Protein AF-A0A1Q7K2I6-F1 (afdb_monomer)

pLDDT: mean 84.79, std 23.53, range [33.75, 98.81]

Nearest PDB structures (foldseek):
  4hcf-assembly2_B  TM=7.784E-01  e=4.392E-05  Bacillus anthracis str. Ames
  5tk2-assembly3_C  TM=7.850E-01  e=2.871E-04  Bacillus anthracis str. Ames
  6hbe-assembly1_A  TM=6.231E-01  e=1.567E-04  Thermus scotoductus SA-01
  2uxg-assembly1_A  TM=6.697E-01  e=5.939E-04  Achromobacter cycloclastes
  7paz-assembly1_A  TM=7.070E-01  e=1.387E-03  Alcaligenes faecalis

Mean predicted aligned error: 10.43 Å

Solvent-accessible surface area (backbone atoms only — not comparable to full-atom values): 7095 Å² total; per-residue (Å²): 55,68,59,31,89,41,90,93,46,69,42,63,81,68,67,69,36,77,47,40,46,56,41,76,47,74,50,67,34,57,21,90,54,69,42,40,54,28,44,72,56,84,96,72,51,65,59,57,81,34,47,53,75,33,70,50,76,46,70,31,64,82,48,72,73,44,79,43,50,28,30,20,87,83,42,82,87,39,64,42,38,42,33,28,38,77,50,81,94,72,77,90,69,93,68,91,76,83,81,84,83,84,80,90,81,86,82,88,82,91,91,134

Radius of gyration: 24.15 Å; Cα contacts (8 Å, |Δi|>4): 200; chains: 1; bounding box: 50×54×71 Å

Foldseek 3Di:
DAPLLDPPDANDPPFAAEDEQQDKDKDFQCYQDWWWWAWPDPPDDIQDTAHHRGMDIDGRNPPDAAKTKTATPVRRNGIGIYGYHHDPPDDPPDDPDDDPPDDDDDDDDDDD

Sequence (112 aa):
MAGASAQNNPDYDPDPLTVKKGDGVQWTNKDNAVHSVTSRQKDLFDSSAISPGSTWLLNTAKLDVGDYEYYCIFHSWMTGMLKVTEGSAASSGGSNATVSQGSSNQSSAGNQ

Secondary structure (DSSP, 8-state):
-TTTTSTTS--SSSSSEEEETT-EEEEE--SSS-B--EESSTTS-B---B-TT-EEEEEGGGSPSEEEEEE-SS-TT-EEEEEEEPPP------------------------

Structure (mmCIF, N/CA/C/O backbone):
data_AF-A0A1Q7K2I6-F1
#
_entry.id   AF-A0A1Q7K2I6-F1
#
loop_
_atom_site.group_PDB
_atom_site.id
_atom_site.type_symbol
_atom_site.label_atom_id
_atom_site.label_alt_id
_atom_site.label_comp_id
_atom_site.label_asym_id
_atom_site.label_entity_id
_atom_site.label_seq_id
_atom_site.pdbx_PDB_ins_code
_atom_site.Cartn_x
_atom_site.Cartn_y
_atom_site.Cartn_z
_atom_site.occupancy
_atom_site.B_iso_or_equiv
_atom_site.auth_seq_id
_atom_site.auth_comp_id
_atom_site.auth_asym_id
_atom_site.auth_atom_id
_atom_site.pdbx_PDB_model_num
ATOM 1 N N . MET A 1 1 ? 0.719 -8.116 -8.278 1.00 89.56 1 MET A N 1
ATOM 2 C CA . MET A 1 1 ? 0.811 -9.496 -8.829 1.00 89.56 1 MET A CA 1
ATOM 3 C C . MET A 1 1 ? 1.938 -9.569 -9.858 1.00 89.56 1 MET A C 1
ATOM 5 O O . MET A 1 1 ? 2.526 -8.533 -10.132 1.00 89.56 1 MET A O 1
ATOM 9 N N . ALA A 1 2 ? 2.268 -10.741 -10.413 1.00 95.06 2 ALA A N 1
ATOM 10 C CA . ALA A 1 2 ? 3.213 -10.801 -11.534 1.00 95.06 2 ALA A CA 1
ATOM 11 C C . ALA A 1 2 ? 2.640 -10.052 -12.752 1.00 95.06 2 ALA A C 1
ATOM 13 O O . ALA A 1 2 ? 1.489 -10.283 -13.114 1.00 95.06 2 ALA A O 1
ATOM 14 N N . GLY A 1 3 ? 3.421 -9.153 -13.358 1.00 95.75 3 GLY A N 1
ATOM 15 C CA . GLY A 1 3 ? 3.006 -8.343 -14.507 1.00 95.75 3 GLY A CA 1
ATOM 16 C C . GLY A 1 3 ? 2.191 -7.090 -14.169 1.00 95.75 3 GLY A C 1
ATOM 17 O O . GLY A 1 3 ? 1.712 -6.434 -15.091 1.00 95.75 3 GLY A O 1
ATOM 18 N N . ALA A 1 4 ? 2.039 -6.738 -12.889 1.00 96.06 4 ALA A N 1
ATOM 19 C CA . ALA A 1 4 ? 1.269 -5.571 -12.438 1.00 96.06 4 ALA A CA 1
ATOM 20 C C . ALA A 1 4 ? 1.825 -4.225 -12.944 1.00 96.06 4 ALA A C 1
ATOM 22 O O . ALA A 1 4 ? 1.096 -3.247 -13.075 1.00 96.06 4 ALA A O 1
ATOM 23 N N . SER A 1 5 ? 3.118 -4.180 -13.261 1.00 96.69 5 SER A N 1
ATOM 24 C CA . SER A 1 5 ? 3.784 -3.029 -13.881 1.00 96.69 5 SER A CA 1
ATOM 25 C C . SER A 1 5 ? 3.357 -2.738 -15.324 1.00 96.69 5 SER A C 1
ATOM 27 O O . SER A 1 5 ? 3.693 -1.677 -15.843 1.00 96.69 5 SER A O 1
ATOM 29 N N . ALA A 1 6 ? 2.618 -3.625 -15.995 1.00 97.25 6 ALA A N 1
ATOM 30 C CA . ALA A 1 6 ? 2.034 -3.317 -17.297 1.00 97.25 6 ALA A CA 1
ATOM 31 C C . ALA A 1 6 ? 0.609 -2.777 -17.131 1.00 97.25 6 ALA A C 1
ATOM 33 O O .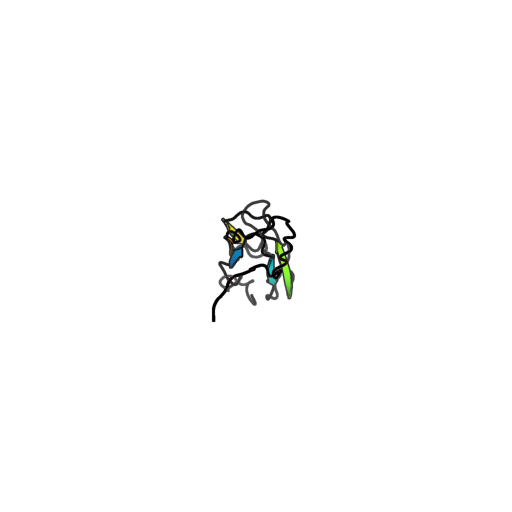 ALA A 1 6 ? -0.223 -3.357 -16.435 1.00 97.25 6 ALA A O 1
ATOM 34 N N . GLN A 1 7 ? 0.312 -1.667 -17.804 1.00 94.44 7 GLN A N 1
ATOM 35 C CA . GLN A 1 7 ? -1.021 -1.078 -17.784 1.00 94.44 7 GLN A CA 1
ATOM 36 C C . GLN A 1 7 ? -2.070 -2.060 -18.331 1.00 94.44 7 GLN A C 1
ATOM 38 O O . GLN A 1 7 ? -1.832 -2.739 -19.330 1.00 94.44 7 GLN A O 1
ATOM 43 N N . ASN A 1 8 ? -3.244 -2.083 -17.692 1.00 94.62 8 ASN A N 1
ATOM 44 C CA . ASN A 1 8 ? -4.370 -2.999 -17.938 1.00 94.62 8 ASN A CA 1
ATOM 45 C C . ASN A 1 8 ? -4.197 -4.437 -17.414 1.00 94.62 8 ASN A C 1
ATOM 47 O O . ASN A 1 8 ? -5.118 -5.239 -17.576 1.00 94.62 8 ASN A O 1
ATOM 51 N N . ASN A 1 9 ? -3.077 -4.771 -16.765 1.00 95.25 9 ASN A N 1
ATOM 52 C CA . ASN A 1 9 ? -2.974 -6.012 -16.000 1.00 95.25 9 ASN A CA 1
ATOM 53 C C . ASN A 1 9 ? -3.546 -5.833 -14.583 1.00 95.25 9 ASN A C 1
ATOM 55 O O . ASN A 1 9 ? -3.497 -4.726 -14.048 1.00 95.25 9 ASN A O 1
ATOM 59 N N . PRO A 1 10 ? -4.026 -6.914 -13.941 1.00 95.38 10 PRO A N 1
ATOM 60 C CA . PRO A 1 10 ? -4.355 -6.885 -12.519 1.00 95.38 10 PRO A CA 1
ATOM 61 C C . PRO A 1 10 ? -3.135 -6.489 -11.667 1.00 95.38 10 PRO A C 1
ATOM 63 O O . PRO A 1 10 ? -2.033 -7.014 -11.863 1.00 95.38 10 PRO A O 1
ATOM 66 N N . ASP A 1 11 ? -3.325 -5.626 -10.668 1.00 95.62 11 ASP A N 1
ATOM 67 C CA . ASP A 1 11 ? -2.257 -5.032 -9.855 1.00 95.62 11 ASP A CA 1
ATOM 68 C C . ASP A 1 11 ? -2.285 -5.440 -8.368 1.00 95.62 11 ASP A C 1
ATOM 70 O O . ASP A 1 11 ? -1.356 -6.119 -7.894 1.00 95.62 11 ASP A O 1
ATOM 74 N N . TYR A 1 12 ? -3.356 -5.081 -7.663 1.00 98.00 12 TYR A N 1
ATOM 75 C CA . TYR A 1 12 ? -3.672 -5.393 -6.276 1.00 98.00 12 TYR A CA 1
ATOM 76 C C . TYR A 1 12 ? -4.769 -6.464 -6.213 1.00 98.00 12 TYR A C 1
ATOM 78 O O . TYR A 1 12 ? -5.689 -6.478 -7.022 1.00 98.00 12 TYR A O 1
ATOM 86 N N . ASP A 1 13 ? -4.642 -7.402 -5.273 1.00 97.12 13 ASP A N 1
ATOM 87 C CA . ASP A 1 13 ? -5.603 -8.492 -5.083 1.00 97.12 13 ASP A CA 1
ATOM 88 C C . ASP A 1 13 ? -5.640 -8.907 -3.599 1.00 97.12 13 ASP A C 1
ATOM 90 O O . ASP A 1 13 ? -4.571 -9.150 -3.019 1.00 97.12 13 ASP A O 1
ATOM 94 N N . PRO A 1 14 ? -6.826 -8.987 -2.968 1.00 97.81 14 PRO A N 1
ATOM 95 C CA . PRO A 1 14 ? -8.122 -8.564 -3.510 1.00 97.81 14 PRO A CA 1
ATOM 96 C C . PRO A 1 14 ? -8.220 -7.037 -3.668 1.00 97.81 14 PRO A C 1
ATOM 98 O O . PRO A 1 14 ? -7.575 -6.290 -2.932 1.00 97.81 14 PRO A O 1
ATOM 101 N N . ASP A 1 15 ? -9.072 -6.587 -4.590 1.00 95.81 15 ASP A N 1
ATOM 102 C CA . ASP A 1 15 ? -9.481 -5.185 -4.730 1.00 95.81 15 ASP A CA 1
ATOM 103 C C . ASP A 1 15 ? -11.004 -5.095 -4.992 1.00 95.81 15 ASP A C 1
ATOM 105 O O . ASP A 1 15 ? -11.470 -5.551 -6.041 1.00 95.81 15 ASP A O 1
ATOM 109 N N . PRO A 1 16 ? -11.822 -4.581 -4.048 1.00 97.88 16 PRO A N 1
ATOM 110 C CA . PRO A 1 16 ? -11.438 -3.997 -2.762 1.00 97.88 16 PRO A CA 1
ATOM 111 C C . PRO A 1 16 ? -11.031 -5.041 -1.710 1.00 97.88 16 PRO A C 1
ATOM 113 O O . PRO A 1 16 ? -11.619 -6.121 -1.616 1.00 97.88 16 PRO A O 1
ATOM 116 N N . LEU A 1 17 ? -10.111 -4.665 -0.821 1.00 98.06 17 LEU A N 1
ATOM 117 C CA . LEU A 1 17 ? -9.802 -5.401 0.405 1.00 98.06 17 LEU A CA 1
ATOM 118 C C . LEU A 1 17 ? -10.630 -4.847 1.574 1.00 98.06 17 LEU A C 1
ATOM 120 O O . LEU A 1 17 ? -10.645 -3.644 1.800 1.00 98.06 17 LEU A O 1
ATOM 124 N N . THR A 1 18 ? -11.291 -5.712 2.350 1.00 98.31 18 THR A N 1
ATOM 125 C CA . THR A 1 18 ? -12.041 -5.315 3.560 1.00 98.31 18 THR A CA 1
ATOM 126 C C . THR A 1 18 ? -11.419 -5.927 4.811 1.00 98.31 18 THR A C 1
ATOM 128 O O . THR A 1 18 ? -11.209 -7.138 4.855 1.00 98.31 18 THR A O 1
ATOM 131 N N . VAL A 1 19 ? -11.147 -5.105 5.826 1.00 97.69 19 VAL A N 1
ATOM 132 C CA . VAL A 1 19 ? -10.515 -5.499 7.100 1.00 97.69 19 VAL A CA 1
ATOM 133 C C . VAL A 1 19 ? -11.135 -4.751 8.275 1.00 97.69 19 VAL A C 1
ATOM 135 O O . VAL A 1 19 ? -11.830 -3.754 8.088 1.00 97.69 19 VAL A O 1
ATOM 138 N N . LYS A 1 20 ? -10.879 -5.202 9.502 1.00 97.50 20 LYS A N 1
ATOM 139 C CA . LYS A 1 20 ? -11.337 -4.511 10.710 1.00 97.50 20 LYS A CA 1
ATOM 140 C C . LYS A 1 20 ? -10.291 -3.514 11.192 1.00 97.50 20 LYS A C 1
ATOM 142 O O . LYS A 1 20 ? -9.090 -3.746 11.069 1.00 97.50 20 LYS A O 1
ATOM 147 N N . LYS A 1 21 ? -10.743 -2.422 11.812 1.00 97.19 21 LYS A N 1
ATOM 148 C CA . LYS A 1 21 ? -9.860 -1.501 12.536 1.00 97.19 21 LYS A CA 1
ATOM 149 C C . LYS A 1 21 ? -9.075 -2.272 13.599 1.00 97.19 21 LYS A C 1
ATOM 151 O O . LYS A 1 21 ? -9.660 -2.933 14.453 1.00 97.19 21 LYS A O 1
ATOM 156 N N . GLY A 1 22 ? -7.751 -2.157 13.544 1.00 96.00 22 GLY A N 1
ATOM 157 C CA . GLY A 1 22 ? -6.824 -2.871 14.424 1.00 96.00 22 GLY A CA 1
ATOM 158 C C . GLY A 1 22 ? -6.134 -4.069 13.773 1.00 96.00 22 GLY A C 1
ATOM 159 O O . GLY A 1 22 ? -5.121 -4.524 14.302 1.00 96.00 22 GLY A O 1
ATOM 160 N N . ASP A 1 23 ? -6.610 -4.535 12.615 1.00 96.56 23 ASP A N 1
ATOM 161 C CA . ASP A 1 23 ? -5.943 -5.585 11.849 1.00 96.56 23 ASP A CA 1
ATOM 162 C C . ASP A 1 23 ? -4.596 -5.104 11.282 1.00 96.56 23 ASP A C 1
ATOM 164 O O . ASP A 1 23 ? -4.387 -3.919 10.984 1.00 96.56 23 ASP A O 1
ATOM 168 N N . GLY A 1 24 ? -3.686 -6.060 11.092 1.00 97.12 24 GLY A N 1
ATOM 169 C CA . GLY A 1 24 ? -2.488 -5.886 10.280 1.00 97.12 24 GLY A CA 1
ATOM 170 C C . GLY A 1 24 ? -2.751 -6.323 8.841 1.00 97.12 24 GLY A C 1
ATOM 171 O O . GLY A 1 24 ? -3.200 -7.445 8.617 1.00 97.12 24 GLY A O 1
ATOM 172 N N . VAL A 1 25 ? -2.436 -5.469 7.867 1.00 98.31 25 VAL A N 1
ATOM 173 C CA . VAL A 1 25 ? -2.584 -5.784 6.439 1.00 98.31 25 VAL A CA 1
ATOM 174 C C . VAL A 1 25 ? -1.222 -5.848 5.776 1.00 98.31 25 VAL A C 1
ATOM 176 O O . VAL A 1 25 ? -0.485 -4.864 5.774 1.00 98.31 25 VAL A O 1
ATOM 179 N N . GLN A 1 26 ? -0.879 -7.009 5.220 1.00 98.56 26 GLN A N 1
ATOM 180 C CA . GLN A 1 26 ? 0.402 -7.226 4.560 1.00 98.56 26 GLN A CA 1
ATOM 181 C C . GLN A 1 26 ? 0.240 -7.237 3.041 1.00 98.56 26 GLN A C 1
ATOM 183 O O . GLN A 1 26 ? -0.448 -8.092 2.488 1.00 98.56 26 GLN A O 1
ATOM 188 N N . TRP A 1 27 ? 0.957 -6.348 2.360 1.00 98.69 27 TRP A N 1
ATOM 189 C CA . TRP A 1 27 ? 1.159 -6.428 0.918 1.00 98.69 27 TRP A CA 1
ATOM 190 C C . TRP A 1 27 ? 2.447 -7.180 0.626 1.00 98.69 27 TRP A C 1
ATOM 192 O O . TRP A 1 27 ? 3.465 -6.969 1.283 1.00 98.69 27 TRP A O 1
ATOM 202 N N . THR A 1 28 ? 2.408 -8.041 -0.386 1.00 98.62 28 THR A N 1
ATOM 203 C CA . THR A 1 28 ? 3.586 -8.726 -0.929 1.00 98.62 28 THR A CA 1
ATOM 204 C C . THR A 1 28 ? 3.760 -8.319 -2.380 1.00 98.62 28 THR A C 1
ATOM 206 O O . THR A 1 28 ? 2.854 -8.525 -3.193 1.00 98.62 28 THR A O 1
ATOM 209 N N . ASN A 1 29 ? 4.929 -7.792 -2.732 1.00 98.69 29 ASN A N 1
ATOM 210 C CA . ASN A 1 29 ? 5.244 -7.520 -4.123 1.00 98.69 29 ASN A CA 1
ATOM 211 C C . ASN A 1 29 ? 5.632 -8.826 -4.838 1.00 98.69 29 ASN A C 1
ATOM 213 O O . ASN A 1 29 ? 6.765 -9.289 -4.750 1.00 98.69 29 ASN A O 1
ATOM 217 N N . LYS A 1 30 ? 4.667 -9.423 -5.543 1.00 98.25 30 LYS A N 1
ATOM 218 C CA . LYS A 1 30 ? 4.866 -10.621 -6.380 1.00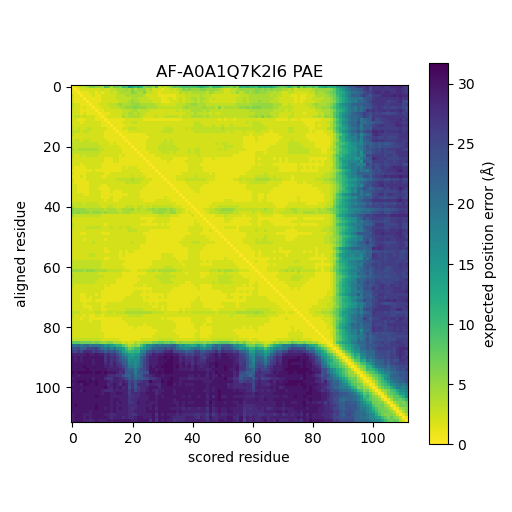 98.25 30 LYS A CA 1
ATOM 219 C C . LYS A 1 30 ? 5.279 -10.300 -7.825 1.00 98.25 30 LYS A C 1
ATOM 221 O O . LYS A 1 30 ? 5.313 -11.211 -8.647 1.00 98.25 30 LYS A O 1
ATOM 226 N N . ASP A 1 31 ? 5.506 -9.030 -8.150 1.00 98.25 31 ASP A N 1
ATOM 227 C CA . ASP A 1 31 ? 6.016 -8.616 -9.455 1.00 98.25 31 ASP A CA 1
ATOM 228 C C . ASP A 1 31 ? 7.551 -8.600 -9.475 1.00 98.25 31 ASP A C 1
ATOM 230 O O . ASP A 1 31 ? 8.202 -8.695 -8.433 1.00 98.25 31 ASP A O 1
ATOM 234 N N . ASN A 1 32 ? 8.137 -8.453 -10.663 1.00 97.94 32 ASN A N 1
ATOM 235 C CA . ASN A 1 32 ? 9.575 -8.215 -10.833 1.00 97.94 32 ASN A CA 1
ATOM 236 C C . ASN A 1 32 ? 9.950 -6.717 -10.872 1.00 97.94 32 ASN A C 1
ATOM 238 O O . ASN A 1 32 ? 11.135 -6.390 -10.913 1.00 97.94 32 ASN A O 1
ATOM 242 N N . ALA A 1 33 ? 8.961 -5.821 -10.833 1.00 98.38 33 ALA A N 1
ATOM 243 C CA . ALA A 1 33 ? 9.126 -4.372 -10.733 1.00 98.38 33 ALA A CA 1
ATOM 244 C C . ALA A 1 33 ? 8.959 -3.877 -9.285 1.00 98.38 33 ALA A C 1
ATOM 246 O O . ALA A 1 33 ? 8.347 -4.548 -8.455 1.00 98.38 33 ALA A O 1
ATOM 247 N N . VAL A 1 34 ? 9.490 -2.692 -8.972 1.00 98.56 34 VAL A N 1
ATOM 248 C CA . VAL A 1 34 ? 9.268 -2.020 -7.678 1.00 98.56 34 VAL A CA 1
ATOM 249 C C . VAL A 1 34 ? 7.865 -1.420 -7.643 1.00 98.56 34 VAL A C 1
ATOM 251 O O . VAL A 1 34 ? 7.433 -0.806 -8.614 1.00 98.56 34 VAL A O 1
ATOM 254 N N . HIS A 1 35 ? 7.182 -1.554 -6.506 1.00 98.81 35 HIS A N 1
ATOM 255 C CA . HIS A 1 35 ? 5.829 -1.031 -6.305 1.00 98.81 35 HIS A CA 1
ATOM 256 C C . HIS A 1 35 ? 5.693 -0.300 -4.970 1.00 98.81 35 HIS A C 1
ATOM 258 O O . HIS A 1 35 ? 6.590 -0.365 -4.135 1.00 98.81 35 HIS A O 1
ATOM 264 N N . SER A 1 36 ? 4.573 0.388 -4.757 1.00 98.81 36 SER A N 1
ATOM 265 C CA . SER A 1 36 ? 4.200 0.961 -3.461 1.00 98.81 36 SER A CA 1
ATOM 266 C C . SER A 1 36 ? 2.716 0.746 -3.156 1.00 98.81 36 SER A C 1
ATOM 268 O O . SER A 1 36 ? 1.942 0.293 -4.002 1.00 98.81 36 SER A O 1
ATOM 270 N N . VAL A 1 37 ? 2.335 1.067 -1.924 1.00 98.69 37 VAL A N 1
ATOM 271 C CA . VAL A 1 37 ? 0.969 1.182 -1.418 1.00 98.69 37 VAL A CA 1
ATOM 272 C C . VAL A 1 37 ? 0.900 2.526 -0.706 1.00 98.69 37 VAL A C 1
ATOM 274 O O . VAL A 1 37 ? 1.377 2.670 0.422 1.00 98.69 37 VAL A O 1
ATOM 277 N N . THR A 1 38 ? 0.360 3.531 -1.389 1.00 98.69 38 THR A N 1
ATOM 278 C CA . THR A 1 38 ? 0.372 4.915 -0.908 1.00 98.69 38 THR A CA 1
ATOM 279 C C . THR A 1 38 ? -1.040 5.481 -0.937 1.00 98.69 38 THR A C 1
ATOM 281 O O . THR A 1 38 ? -1.699 5.475 -1.977 1.00 98.69 38 THR A O 1
ATOM 284 N N . SER A 1 39 ? -1.521 5.959 0.210 1.00 98.50 39 SER A N 1
ATOM 285 C CA . SER A 1 39 ? -2.847 6.565 0.342 1.00 98.50 39 SER A CA 1
ATOM 286 C C . SER A 1 39 ? -3.002 7.776 -0.582 1.00 98.50 39 SER A C 1
ATOM 288 O O . SER A 1 39 ? -2.095 8.604 -0.695 1.00 98.50 39 SER A O 1
ATOM 290 N N . ARG A 1 40 ? -4.178 7.934 -1.203 1.00 98.12 40 ARG A N 1
ATOM 291 C CA . ARG A 1 40 ? -4.539 9.184 -1.895 1.00 98.12 40 ARG A CA 1
ATOM 292 C C . ARG A 1 40 ? -4.876 10.316 -0.932 1.00 98.12 40 ARG A C 1
ATOM 294 O O . ARG A 1 40 ? -4.720 11.487 -1.272 1.00 98.12 40 ARG A O 1
ATOM 301 N N . GLN A 1 41 ? -5.345 9.976 0.264 1.00 97.50 41 GLN A N 1
ATOM 302 C CA . GLN A 1 41 ? -5.545 10.940 1.338 1.00 97.50 41 GLN A CA 1
ATOM 303 C C . GLN A 1 41 ? -4.200 11.235 2.005 1.00 97.50 41 GLN A C 1
ATOM 305 O O . GLN A 1 41 ? -3.417 10.320 2.283 1.00 97.50 41 GLN A O 1
ATOM 310 N N . LYS A 1 42 ? -3.937 12.517 2.253 1.00 94.88 42 LYS A N 1
ATOM 311 C CA . LYS A 1 42 ? -2.664 13.002 2.785 1.00 94.88 42 LYS A CA 1
ATOM 312 C C . LYS A 1 42 ? -2.376 12.421 4.179 1.00 94.88 42 LYS A C 1
ATOM 314 O O . LYS A 1 42 ? -3.273 12.344 5.010 1.00 94.88 42 LYS A O 1
ATOM 319 N N . ASP A 1 43 ? -1.115 12.062 4.419 1.00 94.19 43 ASP A N 1
ATOM 320 C CA . ASP A 1 43 ? -0.556 11.675 5.725 1.00 94.19 43 ASP A CA 1
ATOM 321 C C . ASP A 1 43 ? -1.207 10.448 6.411 1.00 94.19 43 ASP A C 1
ATOM 323 O O . ASP A 1 43 ? -1.062 10.279 7.620 1.00 94.19 43 ASP A O 1
ATOM 327 N N . LEU A 1 44 ? -1.887 9.560 5.666 1.00 97.50 44 LEU A N 1
ATOM 328 C CA . LEU A 1 44 ? -2.488 8.345 6.247 1.00 97.50 44 LEU A CA 1
ATOM 329 C C . LEU A 1 44 ? -1.556 7.130 6.250 1.00 97.50 44 LEU A C 1
ATOM 331 O O . LEU A 1 44 ? -1.320 6.530 7.298 1.00 97.50 44 LEU A O 1
ATOM 335 N N . PHE A 1 45 ? -1.046 6.738 5.083 1.00 98.50 45 PHE A N 1
ATOM 336 C CA . PHE A 1 45 ? -0.083 5.647 4.956 1.00 98.50 45 PHE A CA 1
ATOM 337 C C . PHE A 1 45 ? 0.690 5.725 3.640 1.00 98.50 45 PHE A C 1
ATOM 339 O O . PHE A 1 45 ? 0.146 6.104 2.600 1.00 98.50 45 PHE A O 1
ATOM 346 N N . ASP A 1 46 ? 1.957 5.328 3.702 1.00 98.38 46 ASP A N 1
ATOM 347 C CA . ASP A 1 46 ? 2.854 5.207 2.560 1.00 98.38 46 ASP A CA 1
ATOM 348 C C . ASP A 1 46 ? 3.860 4.087 2.836 1.00 98.38 46 ASP A C 1
ATOM 350 O O . ASP A 1 46 ? 4.592 4.124 3.830 1.00 98.38 46 ASP A O 1
ATOM 354 N N . SER A 1 47 ? 3.893 3.075 1.972 1.00 98.50 47 SER A N 1
ATOM 355 C CA . SER A 1 47 ? 4.872 1.997 2.078 1.00 98.50 47 SER A CA 1
ATOM 356 C C . SER A 1 47 ? 6.282 2.399 1.662 1.00 98.50 47 SER A C 1
ATOM 358 O O . SER A 1 47 ? 7.211 1.625 1.889 1.00 98.50 47 SER A O 1
ATOM 360 N N . SER A 1 48 ? 6.451 3.550 1.000 1.00 98.12 48 SER A N 1
ATOM 361 C CA . SER A 1 48 ? 7.618 3.821 0.155 1.00 98.12 48 SER A CA 1
ATOM 362 C C . SER A 1 48 ? 7.793 2.704 -0.894 1.00 98.12 48 SER A C 1
ATOM 364 O O . SER A 1 48 ? 6.819 2.068 -1.306 1.00 98.12 48 SER A O 1
ATOM 366 N N . ALA A 1 49 ? 9.021 2.444 -1.346 1.00 98.50 49 ALA A N 1
ATOM 367 C CA . ALA A 1 49 ? 9.309 1.354 -2.271 1.00 98.50 49 ALA A CA 1
ATOM 368 C C . ALA A 1 49 ? 9.223 -0.030 -1.600 1.00 98.50 49 ALA A C 1
ATOM 370 O O . ALA A 1 49 ? 9.888 -0.298 -0.601 1.00 98.50 49 ALA A O 1
ATOM 371 N N . ILE A 1 50 ? 8.480 -0.939 -2.226 1.00 98.75 50 ILE A N 1
ATOM 372 C CA . ILE A 1 50 ? 8.454 -2.371 -1.936 1.00 98.75 50 ILE A CA 1
ATOM 373 C C . ILE A 1 50 ? 9.194 -3.080 -3.073 1.00 98.75 50 ILE A C 1
ATOM 375 O O . ILE A 1 50 ? 8.685 -3.201 -4.192 1.00 98.75 50 ILE A O 1
ATOM 379 N N . SER A 1 51 ? 10.409 -3.547 -2.792 1.00 98.69 51 SER A N 1
ATOM 380 C CA . SER A 1 51 ? 11.222 -4.307 -3.748 1.00 98.69 51 SER A CA 1
ATOM 381 C C . SER A 1 51 ? 10.543 -5.621 -4.170 1.00 98.69 51 SER A C 1
ATOM 383 O O . SER A 1 51 ? 9.739 -6.162 -3.405 1.00 98.69 51 SER A O 1
ATOM 385 N N . PRO A 1 52 ? 10.883 -6.181 -5.346 1.00 98.69 52 PRO A N 1
ATOM 386 C CA . PRO A 1 52 ? 10.421 -7.507 -5.759 1.00 98.69 52 PRO A CA 1
ATOM 387 C C . PRO A 1 52 ? 10.608 -8.564 -4.661 1.00 98.69 52 PRO A C 1
ATOM 389 O O . PRO A 1 52 ? 11.664 -8.640 -4.031 1.00 98.69 52 PRO A O 1
ATOM 392 N N . GLY A 1 53 ? 9.565 -9.351 -4.396 1.00 98.25 53 GLY A N 1
ATOM 393 C CA . GLY A 1 53 ? 9.538 -10.391 -3.362 1.00 98.25 53 GLY A CA 1
ATOM 394 C C . GLY A 1 53 ? 9.447 -9.888 -1.916 1.00 98.25 53 GLY A C 1
ATOM 395 O O . GLY A 1 53 ? 9.302 -10.700 -1.005 1.00 98.25 53 GLY A O 1
ATOM 396 N N . SER A 1 54 ? 9.517 -8.575 -1.682 1.00 98.75 54 SER A N 1
ATOM 397 C CA . SER A 1 54 ? 9.433 -7.991 -0.341 1.00 98.75 54 SER A CA 1
ATOM 398 C C . SER A 1 54 ? 7.988 -7.742 0.090 1.00 98.75 54 SER A C 1
ATOM 400 O O . SER A 1 54 ? 7.056 -7.715 -0.721 1.00 98.75 54 SER A O 1
ATOM 402 N N . THR A 1 55 ? 7.810 -7.539 1.394 1.00 98.69 55 THR A N 1
ATOM 403 C CA . THR A 1 55 ? 6.507 -7.280 2.009 1.00 98.69 55 THR A CA 1
ATOM 404 C C . THR A 1 55 ? 6.489 -5.961 2.760 1.00 98.69 55 THR A C 1
ATOM 406 O O . THR A 1 55 ? 7.510 -5.553 3.311 1.00 98.69 55 THR A O 1
ATOM 409 N N . TRP A 1 56 ? 5.309 -5.364 2.884 1.00 98.75 56 TRP A N 1
ATOM 410 C CA . TRP A 1 56 ? 5.062 -4.222 3.759 1.00 98.75 56 TRP A CA 1
ATOM 411 C C . TRP A 1 56 ? 3.787 -4.445 4.578 1.00 98.75 56 TRP A C 1
ATOM 413 O O . TRP A 1 56 ? 2.831 -5.027 4.069 1.00 98.75 56 TRP A O 1
ATOM 423 N N . LEU A 1 57 ? 3.788 -4.014 5.843 1.00 98.62 57 LEU A N 1
ATOM 424 C CA . LEU A 1 57 ? 2.694 -4.222 6.794 1.00 98.62 57 LEU A CA 1
ATOM 425 C C . LEU A 1 57 ? 2.111 -2.879 7.249 1.00 98.62 57 LEU A C 1
ATOM 427 O O . LEU A 1 57 ? 2.813 -2.068 7.853 1.00 98.62 57 LEU A O 1
ATOM 431 N N . LEU A 1 58 ? 0.812 -2.690 7.030 1.00 98.44 58 LEU A N 1
ATOM 432 C CA . LEU A 1 58 ? 0.027 -1.586 7.576 1.00 98.44 58 LEU A CA 1
ATOM 433 C C . LEU A 1 58 ? -0.650 -2.011 8.877 1.00 98.44 58 LEU A C 1
ATOM 435 O O . LEU A 1 58 ? -1.339 -3.027 8.916 1.00 98.44 58 LEU A O 1
ATOM 439 N N . ASN A 1 59 ? -0.519 -1.197 9.922 1.00 96.75 59 ASN A N 1
ATOM 440 C CA . ASN A 1 59 ? -1.341 -1.312 11.124 1.00 96.75 59 ASN A CA 1
ATOM 441 C C . ASN A 1 59 ? -2.562 -0.390 11.000 1.00 96.75 59 ASN A C 1
ATOM 443 O O . ASN A 1 59 ? -2.421 0.834 11.022 1.00 96.75 59 ASN A O 1
ATOM 447 N N . THR A 1 60 ? -3.756 -0.974 10.913 1.00 97.56 60 THR A N 1
ATOM 448 C CA . THR A 1 60 ? -5.004 -0.219 10.720 1.00 97.56 60 THR A CA 1
ATOM 449 C C . THR A 1 60 ? -5.577 0.372 12.009 1.00 97.56 60 THR A C 1
ATOM 451 O O . THR A 1 60 ? -6.552 1.111 11.948 1.00 97.56 6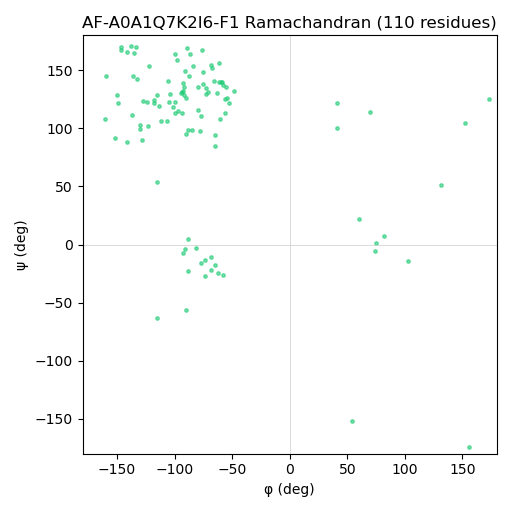0 THR A O 1
ATOM 454 N N . ALA A 1 61 ? -4.978 0.128 13.182 1.00 96.38 61 ALA A N 1
ATOM 455 C CA . ALA A 1 61 ? -5.464 0.669 14.458 1.00 96.38 61 ALA A CA 1
ATOM 456 C C . ALA A 1 61 ? -5.541 2.207 14.480 1.00 96.38 61 ALA A C 1
ATOM 458 O O . ALA A 1 61 ? -6.330 2.778 15.232 1.00 96.38 61 ALA A O 1
ATOM 459 N N . LYS A 1 62 ? -4.712 2.874 13.665 1.00 94.38 62 LYS A N 1
ATOM 460 C CA . LYS A 1 62 ? -4.657 4.339 13.543 1.00 94.38 62 LYS A CA 1
ATOM 461 C C . LYS A 1 62 ? -5.550 4.901 12.435 1.00 94.38 62 LYS A C 1
ATOM 463 O O . LYS A 1 62 ? -5.647 6.116 12.324 1.00 94.38 62 LYS A O 1
ATOM 468 N N . LEU A 1 63 ? -6.158 4.044 11.619 1.00 97.06 63 LEU A N 1
ATOM 469 C CA . LEU A 1 63 ? -7.111 4.461 10.599 1.00 97.06 63 LEU A CA 1
ATOM 470 C C . LEU A 1 63 ? -8.505 4.529 11.211 1.00 97.06 63 LEU A C 1
ATOM 472 O O . LEU A 1 63 ? -8.853 3.741 12.093 1.00 97.06 63 LEU A O 1
ATOM 476 N N . ASP A 1 64 ? -9.301 5.484 10.762 1.00 97.38 64 ASP A N 1
ATOM 477 C CA . ASP A 1 64 ? -10.723 5.514 11.070 1.00 97.38 64 ASP A CA 1
ATOM 478 C C . ASP A 1 64 ? -11.478 4.480 10.233 1.00 97.38 64 ASP A C 1
ATOM 480 O O . ASP A 1 64 ? -10.938 3.853 9.323 1.00 97.38 64 ASP A O 1
ATOM 484 N N . VAL A 1 65 ? -12.727 4.220 10.604 1.00 98.06 65 VAL A N 1
ATOM 485 C CA . VAL A 1 65 ? -13.595 3.382 9.780 1.00 98.06 65 VAL A CA 1
ATOM 486 C C . VAL A 1 65 ? -13.961 4.157 8.524 1.00 98.06 65 VAL A C 1
ATOM 488 O O . VAL A 1 65 ? -14.365 5.318 8.599 1.00 98.06 65 VAL A O 1
ATOM 491 N N . GLY A 1 66 ? -13.812 3.512 7.373 1.00 98.00 66 GLY A N 1
ATOM 492 C CA . GLY A 1 66 ? -14.041 4.136 6.082 1.00 98.00 66 GLY A CA 1
ATOM 493 C C . GLY A 1 66 ? -13.291 3.468 4.939 1.00 98.00 66 GLY A C 1
ATOM 494 O O . GLY A 1 66 ? -12.637 2.435 5.098 1.00 98.00 66 GLY A O 1
ATOM 495 N N . ASP A 1 67 ? -13.404 4.105 3.780 1.00 98.56 67 ASP A N 1
ATOM 496 C CA . ASP A 1 67 ? -12.827 3.654 2.523 1.00 98.56 67 ASP A CA 1
ATOM 497 C C . ASP A 1 67 ? -11.579 4.488 2.191 1.00 98.56 67 ASP A C 1
ATOM 499 O O . ASP A 1 67 ? -11.601 5.724 2.202 1.00 98.56 67 ASP A O 1
ATOM 503 N N . TYR A 1 68 ? -10.481 3.801 1.882 1.00 98.56 68 TYR A N 1
ATOM 504 C CA . TYR A 1 68 ? -9.176 4.383 1.597 1.00 98.56 68 TYR A CA 1
ATOM 505 C C . TYR A 1 68 ? -8.688 3.945 0.220 1.00 98.56 68 TYR A C 1
ATOM 507 O O . TYR A 1 68 ? -8.175 2.837 0.049 1.00 98.56 68 TYR A O 1
ATOM 515 N N . GLU A 1 69 ? -8.817 4.836 -0.762 1.00 98.69 69 GLU A N 1
ATOM 516 C CA . GLU A 1 69 ? -8.187 4.647 -2.066 1.00 98.69 69 GLU A CA 1
ATOM 517 C C . GLU A 1 69 ? -6.672 4.855 -1.950 1.00 98.69 69 GLU A C 1
ATOM 519 O O . GLU A 1 69 ? -6.194 5.823 -1.342 1.00 98.69 69 GLU A O 1
ATOM 524 N N . TYR A 1 70 ? -5.910 3.958 -2.560 1.00 98.69 70 TYR A N 1
ATOM 525 C CA . TYR A 1 70 ? -4.458 4.018 -2.619 1.00 98.69 70 TYR A CA 1
ATOM 526 C C . TYR A 1 70 ? -3.956 3.709 -4.027 1.00 98.69 70 TYR A C 1
ATOM 528 O O . TYR A 1 70 ? -4.690 3.207 -4.878 1.00 98.69 70 TYR A O 1
ATOM 536 N N . TYR A 1 71 ? -2.694 4.038 -4.280 1.00 98.62 71 TYR A N 1
ATOM 537 C CA . TYR A 1 71 ? -2.064 3.861 -5.582 1.00 98.62 71 TYR A CA 1
ATOM 538 C C . TYR A 1 71 ? -0.577 3.521 -5.459 1.00 98.62 71 TYR A C 1
ATOM 540 O O . TYR A 1 71 ? 0.025 3.652 -4.386 1.00 98.62 71 TYR A O 1
ATOM 548 N N . CYS A 1 72 ? 0.011 3.096 -6.578 1.00 98.56 72 CYS A N 1
ATOM 549 C CA . CYS A 1 72 ? 1.453 2.926 -6.717 1.00 98.56 72 CYS A CA 1
ATOM 550 C C . CYS A 1 72 ? 2.091 4.226 -7.222 1.00 98.56 72 CYS A C 1
ATOM 552 O O . CYS A 1 72 ? 1.726 4.734 -8.283 1.00 98.56 72 CYS A O 1
ATOM 554 N N . ILE A 1 73 ? 3.102 4.743 -6.521 1.00 98.38 73 ILE A N 1
ATOM 555 C CA . ILE A 1 73 ? 3.786 5.991 -6.911 1.00 98.38 73 ILE A CA 1
ATOM 556 C C . 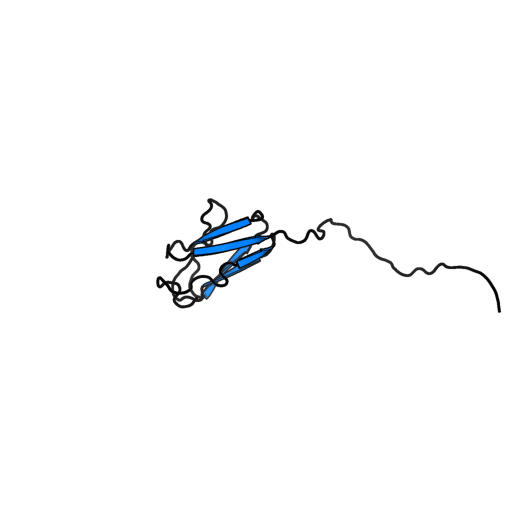ILE A 1 73 ? 4.610 5.849 -8.198 1.00 98.38 73 ILE A C 1
ATOM 558 O O . ILE A 1 73 ? 4.889 6.845 -8.858 1.00 98.38 73 ILE A O 1
ATOM 562 N N . PHE A 1 74 ? 4.999 4.623 -8.560 1.00 98.25 74 PHE A N 1
ATOM 563 C CA . PHE A 1 74 ? 5.781 4.334 -9.767 1.00 98.25 74 PHE A CA 1
ATOM 564 C C . PHE A 1 74 ? 4.900 4.097 -11.000 1.00 98.25 74 PHE A C 1
ATOM 566 O O . PHE A 1 74 ? 5.356 4.272 -12.128 1.00 98.25 74 PHE A O 1
ATOM 573 N N . HIS A 1 75 ? 3.636 3.725 -10.787 1.00 97.25 75 HIS A N 1
ATOM 574 C CA . HIS A 1 75 ? 2.701 3.304 -11.827 1.00 97.25 75 HIS A CA 1
ATOM 575 C C . HIS A 1 75 ? 1.318 3.875 -11.495 1.00 97.25 75 HIS A C 1
ATOM 577 O O . HIS A 1 75 ? 0.516 3.246 -10.811 1.00 97.25 75 HIS A O 1
ATOM 583 N N . SER A 1 76 ? 1.036 5.095 -11.948 1.00 95.25 76 SER A N 1
ATOM 584 C CA . SER A 1 76 ? -0.134 5.869 -11.498 1.00 95.25 76 SER A CA 1
ATOM 585 C C . SER A 1 76 ? -1.497 5.273 -11.868 1.00 95.25 76 SER A C 1
ATOM 587 O O . SER A 1 76 ? -2.504 5.665 -11.277 1.00 95.25 76 SER A O 1
ATOM 589 N N . TRP A 1 77 ? -1.540 4.344 -12.830 1.00 96.56 77 TRP A N 1
ATOM 590 C CA . TRP A 1 77 ? -2.742 3.578 -13.173 1.00 96.56 77 TRP A CA 1
ATOM 591 C C . TRP A 1 77 ? -3.042 2.459 -12.176 1.00 96.56 77 TRP A C 1
ATOM 593 O O . TRP A 1 77 ? -4.153 1.944 -12.209 1.00 96.56 77 TRP A O 1
ATOM 603 N N . MET A 1 78 ? -2.079 2.075 -11.329 1.00 98.44 78 MET A N 1
ATOM 604 C CA . MET A 1 78 ? -2.312 1.043 -10.331 1.00 98.44 78 MET A CA 1
ATOM 605 C C . MET A 1 78 ? -3.046 1.631 -9.136 1.00 98.44 78 MET A C 1
ATOM 607 O O . MET A 1 78 ? -2.490 2.474 -8.424 1.00 98.44 78 MET A O 1
ATOM 611 N N . THR A 1 79 ? -4.268 1.174 -8.894 1.00 98.25 79 THR A N 1
ATOM 612 C CA . THR A 1 79 ? -5.139 1.694 -7.834 1.00 98.25 79 THR A CA 1
ATOM 613 C C . THR A 1 79 ? -5.809 0.559 -7.095 1.00 98.25 79 THR A C 1
ATOM 615 O O . THR A 1 79 ? -6.167 -0.430 -7.716 1.00 98.25 79 THR A O 1
ATOM 618 N N . GLY A 1 80 ? -6.021 0.719 -5.794 1.00 98.31 80 GLY A N 1
ATOM 619 C CA . GLY A 1 80 ? -6.831 -0.212 -5.023 1.00 98.31 80 GLY A CA 1
ATOM 620 C C . GLY A 1 80 ? -7.598 0.484 -3.911 1.00 98.31 80 GLY A C 1
ATOM 621 O O . GLY A 1 80 ? -7.373 1.662 -3.611 1.00 98.31 80 GLY A O 1
ATOM 622 N N . MET A 1 81 ? -8.509 -0.258 -3.292 1.00 98.62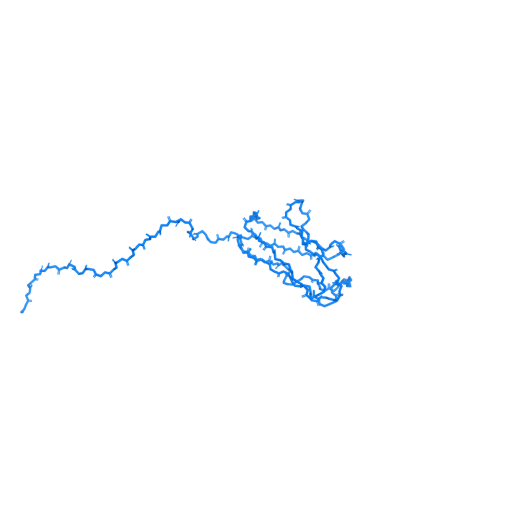 81 MET A N 1
ATOM 623 C CA . MET A 1 81 ? -9.374 0.228 -2.225 1.00 98.62 81 MET A CA 1
ATOM 624 C C . MET A 1 81 ? -9.235 -0.628 -0.964 1.00 98.62 81 MET A C 1
ATOM 626 O O . MET A 1 81 ? -9.500 -1.831 -0.976 1.00 98.62 81 MET A O 1
ATOM 630 N N . LEU A 1 82 ? -8.879 0.010 0.154 1.00 98.62 82 LEU A N 1
ATOM 631 C CA . LEU A 1 82 ? -8.913 -0.583 1.490 1.00 98.62 82 LEU A CA 1
ATOM 632 C C . LEU A 1 82 ? -10.161 -0.098 2.232 1.00 98.62 82 LEU A C 1
ATOM 634 O O . LEU A 1 82 ? -10.291 1.086 2.522 1.00 98.62 82 LEU A O 1
ATOM 638 N N . LYS A 1 83 ? -11.048 -1.019 2.596 1.00 98.62 83 LYS A N 1
ATOM 639 C CA . LYS A 1 83 ? -12.225 -0.754 3.426 1.00 98.62 83 LYS A CA 1
ATOM 640 C C . LYS A 1 83 ? -11.937 -1.171 4.860 1.00 98.62 83 LYS A C 1
ATOM 642 O O . LYS A 1 83 ? -11.771 -2.360 5.138 1.00 98.62 83 LYS A O 1
ATOM 647 N N . VAL A 1 84 ? -11.879 -0.207 5.768 1.00 98.38 84 VAL A N 1
ATOM 648 C CA . VAL A 1 84 ? -11.721 -0.450 7.204 1.00 98.38 84 VAL A CA 1
ATOM 649 C C . VAL A 1 84 ? -13.099 -0.403 7.843 1.00 98.38 84 VAL A C 1
ATOM 651 O O . VAL A 1 84 ? -13.745 0.639 7.863 1.00 98.38 84 VAL A O 1
ATOM 654 N N . THR A 1 85 ? -13.556 -1.530 8.372 1.00 98.00 85 THR A N 1
ATOM 655 C CA . THR A 1 85 ? -14.816 -1.637 9.113 1.00 98.00 85 THR A CA 1
ATOM 656 C C . THR A 1 85 ? -14.567 -1.624 10.613 1.00 98.00 85 THR A C 1
ATOM 658 O O . THR A 1 85 ? -13.456 -1.896 11.073 1.00 98.00 85 THR A O 1
ATOM 661 N N . GLU A 1 86 ? -15.614 -1.384 11.396 1.00 94.38 86 GLU A N 1
ATOM 662 C CA . GLU A 1 86 ? -15.532 -1.534 12.846 1.00 94.38 86 GLU A CA 1
ATOM 663 C C . GLU A 1 86 ? -15.043 -2.938 13.230 1.00 94.38 86 GLU A C 1
ATOM 665 O O . GLU A 1 86 ? -15.502 -3.961 12.705 1.00 94.38 86 GLU A O 1
ATOM 670 N N . GLY A 1 87 ? -14.114 -2.989 14.183 1.00 76.25 87 GLY A N 1
ATOM 671 C CA . GLY A 1 87 ? -13.903 -4.205 14.953 1.00 76.25 87 GLY A CA 1
ATOM 672 C C . GLY A 1 87 ? -15.155 -4.457 15.790 1.00 76.25 87 GLY A C 1
ATOM 673 O O . GLY A 1 87 ? -15.749 -3.518 16.314 1.00 76.25 87 GLY A O 1
ATOM 674 N N . SER A 1 88 ? -15.596 -5.709 15.933 1.00 59.56 88 SER A N 1
ATOM 675 C CA . SER A 1 88 ? -16.658 -5.998 16.902 1.00 59.56 88 SER A CA 1
ATOM 676 C C . SER A 1 88 ? -16.220 -5.461 18.266 1.00 59.56 88 SER A C 1
ATOM 678 O O . SER A 1 88 ? -15.130 -5.798 18.725 1.00 59.56 88 SER A O 1
ATOM 680 N N . ALA A 1 89 ? -17.049 -4.627 18.898 1.00 48.44 89 ALA A N 1
ATOM 681 C CA . ALA A 1 89 ? -16.809 -4.139 20.249 1.00 48.44 89 ALA A CA 1
ATOM 682 C C . ALA A 1 89 ? -16.860 -5.321 21.232 1.00 48.44 89 ALA A C 1
ATOM 684 O O . ALA A 1 89 ? -17.895 -5.629 21.815 1.00 48.44 89 ALA A O 1
ATOM 685 N N . ALA A 1 90 ? -15.737 -6.013 21.389 1.00 42.62 90 ALA A N 1
ATOM 686 C CA . ALA A 1 90 ? -15.528 -7.045 22.386 1.00 42.62 90 ALA A CA 1
ATOM 687 C C . ALA A 1 90 ? -14.233 -6.725 23.139 1.00 42.62 90 ALA A C 1
ATOM 689 O O . ALA A 1 90 ? -13.143 -7.125 22.753 1.00 42.62 90 ALA A O 1
ATOM 690 N N . SER A 1 91 ? -14.421 -5.948 24.208 1.00 45.19 91 SER A N 1
ATOM 691 C CA . SER A 1 91 ? -13.610 -5.859 25.424 1.00 45.19 91 SER A CA 1
ATOM 692 C C . SER A 1 91 ? -12.080 -5.882 25.280 1.00 4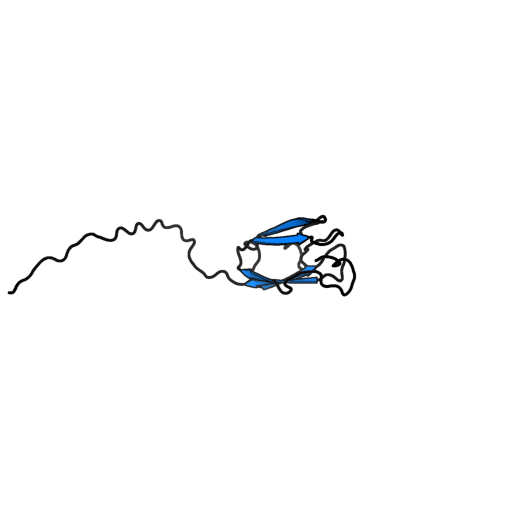5.19 91 SER A C 1
ATOM 694 O O . SER A 1 91 ? -11.446 -6.931 25.308 1.00 45.19 91 SER A O 1
ATOM 696 N N . SER A 1 92 ? -11.474 -4.697 25.350 1.00 44.41 92 SER A N 1
ATOM 697 C CA . SER A 1 92 ? -10.240 -4.527 26.127 1.00 44.41 92 SER A CA 1
ATOM 698 C C . SER A 1 92 ? -10.507 -3.565 27.285 1.00 44.41 92 SER A C 1
ATOM 700 O O . SER A 1 92 ? -9.830 -2.555 27.465 1.00 44.41 92 SER A O 1
ATOM 702 N N . GLY A 1 93 ? -11.538 -3.883 28.072 1.00 37.75 93 GLY A N 1
ATOM 703 C CA . GLY A 1 93 ? -11.559 -3.520 29.479 1.00 37.75 93 GLY A CA 1
ATOM 704 C C . GLY A 1 93 ? -10.648 -4.500 30.204 1.00 37.75 93 GLY A C 1
ATOM 705 O O . GLY A 1 93 ? -10.957 -5.687 30.292 1.00 37.75 93 GLY A O 1
ATOM 706 N N . GLY A 1 94 ? -9.510 -4.015 30.696 1.00 46.72 94 GLY A N 1
ATOM 707 C CA . GLY A 1 94 ? -8.729 -4.757 31.671 1.00 46.72 94 GLY A CA 1
ATOM 708 C C . GLY A 1 94 ? -9.615 -5.076 32.870 1.00 46.72 94 GLY A C 1
ATOM 709 O O . GLY A 1 94 ? -10.054 -4.178 33.582 1.00 46.72 94 GLY A O 1
ATOM 710 N N . SER A 1 95 ? -9.911 -6.353 33.068 1.00 40.75 95 SER A N 1
ATOM 711 C CA . SER A 1 95 ? -10.381 -6.920 34.327 1.00 40.75 95 SER A CA 1
ATOM 712 C C . SER A 1 95 ? -10.136 -8.418 34.270 1.00 40.75 95 SER A C 1
ATOM 714 O O . SER A 1 95 ? -10.792 -9.152 33.536 1.00 40.75 95 SER A O 1
ATOM 716 N N . ASN A 1 96 ? -9.147 -8.857 35.044 1.00 44.00 96 ASN A N 1
ATOM 717 C CA . ASN A 1 96 ? -8.954 -10.255 35.380 1.00 44.00 96 ASN A CA 1
ATOM 718 C C . ASN A 1 96 ? -10.165 -10.702 36.214 1.00 44.00 96 ASN A C 1
ATOM 720 O O . ASN A 1 96 ? -10.213 -10.467 37.420 1.00 44.00 96 ASN A O 1
ATOM 724 N N . ALA A 1 97 ? -11.179 -11.268 35.563 1.00 36.50 97 ALA A N 1
ATOM 725 C CA . ALA A 1 97 ? -12.298 -11.902 36.239 1.00 36.50 97 ALA A CA 1
ATOM 726 C C . ALA A 1 97 ? -11.935 -13.368 36.494 1.00 36.50 97 ALA A C 1
ATOM 728 O O . ALA A 1 97 ? -12.047 -14.221 35.615 1.00 36.50 97 ALA A O 1
ATOM 729 N N . THR A 1 98 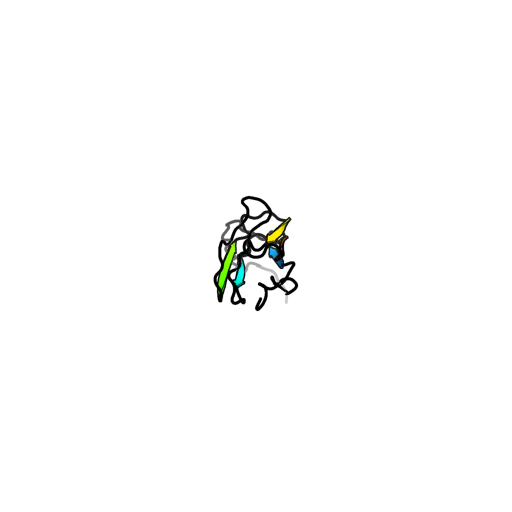? -11.487 -13.652 37.715 1.00 38.34 98 THR A N 1
ATOM 730 C CA . THR A 1 98 ? -11.398 -15.010 38.252 1.00 38.34 98 THR A CA 1
ATOM 731 C C . THR A 1 98 ? -12.797 -15.625 38.268 1.00 38.34 98 THR A C 1
ATOM 733 O O . THR A 1 98 ? -13.631 -15.259 39.095 1.00 38.34 98 THR A O 1
ATOM 736 N N . VAL A 1 99 ? -13.058 -16.583 37.381 1.00 37.66 99 VAL A N 1
ATOM 737 C CA . VAL A 1 99 ? -14.189 -17.504 37.528 1.00 37.66 99 VAL A CA 1
ATOM 738 C C . VAL A 1 99 ? -13.701 -18.714 38.319 1.00 37.66 99 VAL A C 1
ATOM 740 O O . VAL A 1 99 ? -13.144 -19.658 37.769 1.00 37.66 99 VAL A O 1
ATOM 743 N N . SER A 1 100 ? -13.918 -18.674 39.634 1.00 42.22 100 SER A N 1
ATOM 744 C CA . SER A 1 100 ? -14.042 -19.888 40.442 1.00 42.22 100 SER A CA 1
ATOM 745 C C . SER A 1 100 ? -15.493 -20.347 40.351 1.00 42.22 100 SER A C 1
ATOM 747 O O . SER A 1 100 ? -16.361 -19.810 41.037 1.00 42.22 100 SER A O 1
ATOM 749 N N . GLN A 1 101 ? -15.775 -21.321 39.488 1.00 35.56 101 GLN A N 1
ATOM 750 C CA . GLN A 1 101 ? -17.030 -22.069 39.526 1.00 35.56 101 GLN A CA 1
ATOM 751 C C . GLN A 1 101 ? -16.792 -23.403 40.226 1.00 35.56 101 GLN A C 1
ATOM 753 O O . GLN A 1 101 ? -15.957 -24.195 39.797 1.00 35.56 101 GLN A O 1
ATOM 758 N N . GLY A 1 102 ? -17.552 -23.632 41.298 1.00 34.78 102 GLY A N 1
ATOM 759 C CA . GLY A 1 102 ? -17.667 -24.937 41.942 1.00 34.78 102 GLY A CA 1
ATOM 760 C C . GLY A 1 102 ? -17.502 -24.930 43.458 1.00 34.78 102 GLY A C 1
ATOM 761 O O . GLY A 1 102 ? -16.725 -25.724 43.970 1.00 34.78 102 GLY A O 1
ATOM 762 N N . SER A 1 103 ? -18.230 -24.077 44.188 1.00 36.97 103 SER A N 1
ATOM 763 C CA . SER A 1 103 ? -18.525 -24.370 45.595 1.00 36.97 103 SER A CA 1
ATOM 764 C C . SER A 1 103 ? -20.013 -24.653 45.733 1.00 36.97 103 SER A C 1
ATOM 766 O O . SER A 1 103 ? -20.864 -23.776 45.592 1.00 36.97 103 SER A O 1
ATOM 768 N N . SER A 1 104 ? -20.290 -25.937 45.926 1.00 46.12 104 SER A N 1
ATOM 769 C CA . SER A 1 104 ? -21.560 -26.517 46.323 1.00 46.12 104 SER A CA 1
ATOM 770 C C . SER A 1 104 ? -22.087 -25.852 47.589 1.00 46.12 104 SER A C 1
ATOM 772 O O . SER A 1 104 ? -21.444 -25.933 48.636 1.00 46.12 104 SER A O 1
ATOM 774 N N . ASN A 1 105 ? -23.287 -25.281 47.523 1.00 40.62 105 ASN A N 1
ATOM 775 C CA . ASN A 1 105 ? -24.112 -25.158 48.714 1.00 40.62 105 ASN A CA 1
ATOM 776 C C . ASN A 1 105 ? -25.598 -25.156 48.343 1.00 40.62 105 ASN A C 1
ATOM 778 O O . ASN A 1 105 ? -26.189 -24.114 48.079 1.00 40.62 105 ASN A O 1
ATOM 782 N N . GLN A 1 106 ? -26.200 -26.343 48.336 1.00 43.50 106 GLN A N 1
ATOM 783 C CA . GLN A 1 106 ? -27.634 -26.469 48.557 1.00 43.50 106 GLN A CA 1
ATOM 784 C C . GLN A 1 106 ? -27.840 -27.532 49.632 1.00 43.50 106 GLN 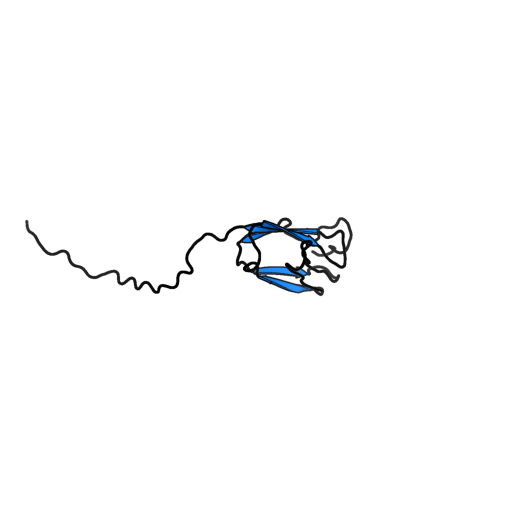A C 1
ATOM 786 O O . GLN A 1 106 ? -27.677 -28.729 49.406 1.00 43.50 106 GLN A O 1
ATOM 791 N N . SER A 1 107 ? -28.131 -27.055 50.835 1.00 45.88 107 SER A N 1
ATOM 792 C CA . SER A 1 107 ? -28.501 -27.84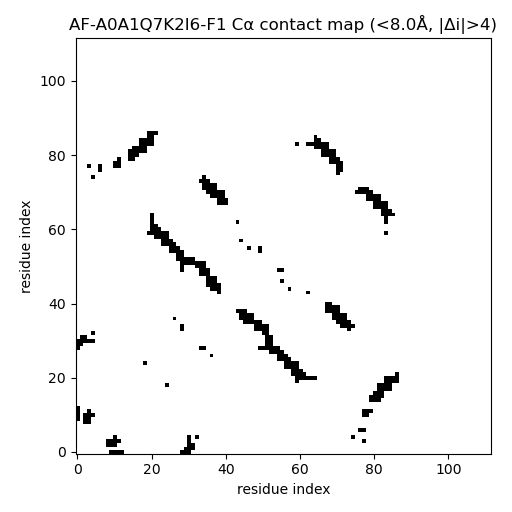9 51.991 1.00 45.88 107 SER A CA 1
ATOM 793 C C . SER A 1 107 ? -30.026 -28.013 52.066 1.00 45.88 107 SER A C 1
ATOM 795 O O . SER A 1 107 ? -30.769 -27.045 51.952 1.00 45.88 107 SER A O 1
ATOM 797 N N . SER A 1 108 ? -30.428 -29.262 52.340 1.00 41.25 108 SER A N 1
ATOM 798 C CA . SER A 1 108 ? -31.629 -29.722 53.065 1.00 41.25 108 SER A CA 1
ATOM 799 C C . SER A 1 108 ? -33.032 -29.558 52.443 1.00 41.25 108 SER A C 1
ATOM 801 O O . SER A 1 108 ? -33.561 -28.454 52.384 1.00 41.25 108 SER A O 1
ATOM 803 N N . ALA A 1 109 ? -33.704 -30.679 52.115 1.00 40.59 109 ALA A N 1
ATOM 804 C CA . ALA A 1 109 ? -34.686 -31.334 53.010 1.00 40.59 109 ALA A CA 1
ATOM 805 C C . ALA A 1 109 ? -35.456 -32.511 52.336 1.00 40.59 109 ALA A C 1
ATOM 807 O O . ALA A 1 109 ? -36.079 -32.328 51.298 1.00 40.59 109 ALA A O 1
ATOM 808 N N . GLY A 1 110 ? -35.404 -33.689 52.984 1.00 33.75 110 GLY A N 1
ATOM 809 C CA . GLY A 1 110 ? -36.429 -34.749 53.158 1.00 33.75 110 GLY A CA 1
ATOM 810 C C . GLY A 1 110 ? -37.376 -35.208 52.032 1.00 33.75 110 GLY A C 1
ATOM 811 O O . GLY A 1 110 ? -38.214 -34.437 51.583 1.00 33.75 110 GLY A O 1
ATOM 812 N N . ASN A 1 111 ? -37.330 -36.510 51.695 1.00 37.28 111 ASN A N 1
ATOM 813 C CA . ASN A 1 111 ? -38.339 -37.562 51.993 1.00 37.28 111 ASN A CA 1
ATOM 814 C C . ASN A 1 111 ? -38.314 -38.684 50.929 1.00 37.28 111 ASN A C 1
ATOM 816 O O . ASN A 1 111 ? -38.855 -38.487 49.845 1.00 37.28 111 ASN A O 1
ATOM 820 N N . GLN A 1 112 ? -37.742 -39.845 51.268 1.00 34.69 112 GLN A N 1
ATOM 821 C CA . GLN A 1 112 ? -38.261 -41.218 51.083 1.00 34.69 112 GLN A CA 1
ATOM 822 C C . GLN A 1 112 ? -37.338 -42.166 51.861 1.00 34.69 112 GLN A C 1
ATOM 824 O O . GLN A 1 112 ? -36.104 -41.991 51.741 1.00 34.69 112 GLN A O 1
#